Protein AF-A0A967BLY6-F1 (afdb_monomer_lite)

pLDDT: mean 91.2, std 7.11, range [64.94, 98.06]

Radius of gyration: 13.62 Å; chains: 1; bounding box: 27×19×35 Å

Secondary structure (DSSP, 8-state):
-EEEESS--HHHHTT--TT--EEEES------HHHHHHHHHH--HHHHTTTTT-

Sequence (54 aa):
MIKINLPVSETEIRKLKVGDEVSLNGIMLTGRDTAHSWMFKDKPDEVRDLLKDT

Structure (mmCIF, N/CA/C/O backbone):
data_AF-A0A967BLY6-F1
#
_entry.id   AF-A0A967BLY6-F1
#
loop_
_atom_site.group_PDB
_atom_site.id
_atom_site.type_symbol
_atom_site.label_atom_id
_atom_site.label_alt_id
_atom_site.label_comp_id
_atom_site.label_asym_id
_atom_site.label_entity_id
_atom_site.label_seq_id
_atom_site.pdbx_PDB_ins_code
_atom_site.Cartn_x
_atom_site.Cartn_y
_atom_site.Cartn_z
_atom_site.occupancy
_atom_site.B_iso_or_equiv
_atom_site.auth_seq_id
_atom_site.auth_comp_id
_atom_site.auth_asym_id
_atom_site.auth_atom_id
_atom_site.pdbx_PDB_model_num
ATOM 1 N N . MET A 1 1 ? -2.804 -1.511 17.813 1.00 83.38 1 MET A N 1
ATOM 2 C CA . MET A 1 1 ? -2.151 -1.707 16.507 1.00 83.38 1 MET A CA 1
ATOM 3 C C . MET A 1 1 ? -3.152 -2.268 15.499 1.00 83.38 1 MET A C 1
ATOM 5 O O . MET A 1 1 ? -3.666 -3.363 15.704 1.00 83.38 1 MET A O 1
ATOM 9 N N . ILE A 1 2 ? -3.484 -1.509 14.456 1.00 96.81 2 ILE A N 1
ATOM 10 C CA . ILE A 1 2 ? -4.414 -1.894 13.382 1.00 96.81 2 ILE A CA 1
ATOM 11 C C . ILE A 1 2 ? -3.641 -2.711 12.341 1.00 96.81 2 ILE A C 1
ATOM 13 O O . ILE A 1 2 ? -2.627 -2.247 11.827 1.00 96.81 2 ILE A O 1
ATOM 17 N N . LYS A 1 3 ? -4.089 -3.928 12.017 1.00 97.06 3 LYS A N 1
ATOM 18 C CA . LYS A 1 3 ? -3.438 -4.741 10.979 1.00 97.06 3 LYS A CA 1
ATOM 19 C C . LYS A 1 3 ? -3.982 -4.380 9.597 1.00 97.06 3 LYS A C 1
ATOM 21 O O . LYS A 1 3 ? -5.187 -4.452 9.381 1.00 97.06 3 LYS A O 1
ATOM 26 N N . ILE A 1 4 ? -3.090 -4.052 8.669 1.00 97.44 4 ILE A N 1
ATOM 27 C CA . ILE A 1 4 ? -3.391 -3.767 7.265 1.00 97.44 4 ILE A CA 1
ATOM 28 C C . ILE A 1 4 ? -2.792 -4.892 6.426 1.00 97.44 4 ILE A C 1
ATOM 30 O O . ILE A 1 4 ? -1.576 -5.091 6.429 1.00 97.44 4 ILE A O 1
ATOM 34 N N . ASN A 1 5 ? -3.642 -5.634 5.717 1.00 96.00 5 ASN A N 1
ATOM 35 C CA . ASN A 1 5 ? -3.191 -6.652 4.775 1.00 96.00 5 ASN A CA 1
ATOM 36 C C . ASN A 1 5 ? -3.124 -6.046 3.372 1.00 96.00 5 ASN A C 1
ATOM 38 O O . ASN A 1 5 ? -4.085 -5.416 2.945 1.00 96.00 5 ASN A O 1
ATOM 42 N N . LEU A 1 6 ? -1.999 -6.220 2.679 1.00 93.81 6 LEU A N 1
ATOM 43 C CA . LEU A 1 6 ? -1.799 -5.737 1.312 1.00 93.81 6 LEU A CA 1
ATOM 44 C C . LEU A 1 6 ? -2.143 -6.845 0.296 1.00 93.81 6 LEU A C 1
ATOM 46 O O . LEU A 1 6 ? -1.775 -7.998 0.542 1.00 93.81 6 LEU A O 1
ATOM 50 N N . PRO A 1 7 ? -2.783 -6.520 -0.845 1.00 92.69 7 PRO A N 1
ATOM 51 C CA . PRO A 1 7 ? -3.274 -5.195 -1.239 1.00 92.69 7 PRO A CA 1
ATOM 52 C C . PRO A 1 7 ? -4.484 -4.756 -0.398 1.00 92.69 7 PRO A C 1
ATOM 54 O O . PRO A 1 7 ? -5.310 -5.574 -0.002 1.00 92.69 7 PRO A O 1
ATOM 57 N N . VAL A 1 8 ? -4.566 -3.457 -0.111 1.00 92.88 8 VAL A N 1
ATOM 58 C CA . VAL A 1 8 ? -5.596 -2.852 0.749 1.00 92.88 8 VAL A CA 1
ATOM 59 C C . VAL A 1 8 ? -6.467 -1.904 -0.065 1.00 92.88 8 VAL A C 1
ATOM 61 O O . VAL A 1 8 ? -5.971 -1.194 -0.937 1.00 92.88 8 VAL A O 1
ATOM 64 N N . SER A 1 9 ? -7.766 -1.872 0.225 1.00 93.19 9 SER A N 1
ATOM 65 C CA . SER A 1 9 ? -8.706 -0.995 -0.476 1.00 93.19 9 SER A CA 1
ATOM 66 C C . SER A 1 9 ? -8.610 0.468 -0.023 1.00 93.19 9 SER A C 1
ATOM 68 O O . SER A 1 9 ? -8.343 0.766 1.145 1.00 93.19 9 SER A O 1
ATOM 70 N N . GLU A 1 10 ? -8.936 1.405 -0.918 1.00 93.88 10 GLU A N 1
ATOM 71 C CA . GLU A 1 10 ? -9.016 2.833 -0.577 1.00 93.88 10 GLU A CA 1
ATOM 72 C C . GLU A 1 10 ? -10.018 3.091 0.564 1.00 93.88 10 GLU A C 1
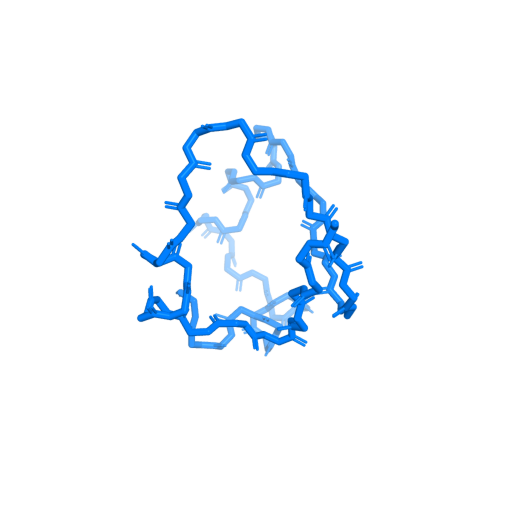ATOM 74 O O . GLU A 1 10 ? -9.757 3.880 1.473 1.00 93.88 10 GLU A O 1
ATOM 79 N N . THR A 1 11 ? -11.158 2.390 0.562 1.00 95.69 11 THR A N 1
ATOM 80 C CA . THR A 1 11 ? -12.184 2.515 1.606 1.00 95.69 11 THR A CA 1
ATOM 81 C C . THR A 1 11 ? -11.672 2.098 2.982 1.00 95.69 11 THR A C 1
ATOM 83 O O . THR A 1 11 ? -12.084 2.684 3.982 1.00 95.69 11 THR A O 1
ATOM 86 N N . GLU A 1 12 ? -10.794 1.098 3.071 1.00 94.12 12 GLU A N 1
ATOM 87 C CA . GLU A 1 12 ? -10.175 0.706 4.339 1.00 94.12 12 GLU A CA 1
ATOM 88 C C . GLU A 1 12 ? -9.113 1.703 4.792 1.00 94.12 12 GLU A C 1
ATOM 90 O O . GLU A 1 12 ? -9.127 2.096 5.958 1.00 94.12 12 GLU A O 1
ATOM 95 N N . ILE A 1 13 ? -8.267 2.185 3.878 1.00 95.44 13 ILE A N 1
ATOM 96 C CA . ILE A 1 13 ? -7.260 3.211 4.186 1.00 95.44 13 ILE A CA 1
ATOM 97 C C . ILE A 1 13 ? -7.910 4.496 4.708 1.00 95.44 13 ILE A C 1
ATOM 99 O O . ILE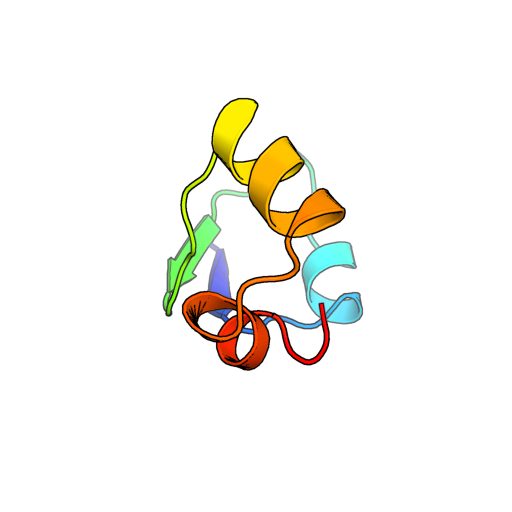 A 1 13 ? -7.449 5.062 5.697 1.00 95.44 13 ILE A O 1
ATOM 103 N N . ARG A 1 14 ? -9.025 4.934 4.112 1.00 96.69 14 ARG A N 1
ATOM 104 C CA . ARG A 1 14 ? -9.744 6.155 4.523 1.00 96.69 14 ARG A CA 1
ATOM 105 C C . ARG A 1 14 ? -10.362 6.094 5.925 1.00 96.69 14 ARG A C 1
ATOM 107 O O . ARG A 1 14 ? -10.803 7.128 6.420 1.00 96.69 14 ARG A O 1
ATOM 114 N N . LYS A 1 15 ? -10.407 4.925 6.575 1.00 97.12 15 LYS A N 1
ATOM 115 C CA . LYS A 1 15 ? -10.873 4.785 7.969 1.00 97.12 15 LYS A CA 1
ATOM 116 C C . LYS A 1 15 ? -9.798 5.163 8.993 1.00 97.12 15 LYS A C 1
ATOM 118 O O . LYS A 1 15 ? -10.148 5.403 10.148 1.00 97.12 15 LYS A O 1
ATOM 123 N N . LEU A 1 16 ? -8.526 5.188 8.588 1.00 97.69 16 LEU A N 1
ATOM 124 C CA . LEU A 1 16 ? -7.397 5.488 9.467 1.00 97.69 16 LEU A CA 1
ATOM 125 C C . LEU A 1 16 ? -7.378 6.963 9.872 1.00 97.69 16 LEU A C 1
ATOM 127 O O . LEU A 1 16 ? -7.789 7.850 9.119 1.00 97.69 16 LEU A O 1
ATOM 131 N N . LYS A 1 17 ? -6.852 7.225 11.065 1.00 97.56 17 LYS A N 1
ATOM 132 C CA . LYS A 1 17 ? -6.639 8.562 11.614 1.00 97.56 17 LYS A CA 1
ATOM 133 C C . LYS A 1 17 ? -5.156 8.802 11.869 1.00 97.56 17 LYS A C 1
ATOM 135 O O . LYS A 1 17 ? -4.368 7.881 12.073 1.00 97.56 17 LYS A O 1
ATOM 140 N N . VAL A 1 18 ? -4.767 10.075 11.867 1.00 97.69 18 VAL A N 1
ATOM 141 C CA . VAL A 1 18 ? -3.401 10.473 12.227 1.00 97.69 18 VAL A CA 1
ATOM 142 C C . VAL A 1 18 ? -3.107 10.018 13.656 1.00 97.69 18 VAL A C 1
ATOM 144 O O . VAL A 1 18 ? -3.881 10.304 14.567 1.00 97.69 18 VAL A O 1
ATOM 147 N N . GLY A 1 19 ? -1.980 9.330 13.836 1.00 97.19 19 GLY A N 1
ATOM 148 C CA . GLY A 1 19 ? -1.566 8.764 15.120 1.00 97.19 19 GLY A CA 1
ATOM 149 C C . GLY A 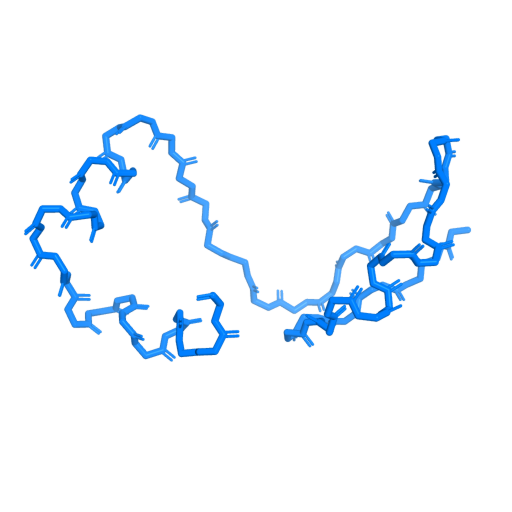1 19 ? -1.957 7.300 15.326 1.00 97.19 19 GLY A C 1
ATOM 150 O O . GLY A 1 19 ? -1.506 6.706 16.303 1.00 97.19 19 GLY A O 1
ATOM 151 N N . ASP A 1 20 ? -2.729 6.696 14.417 1.00 98.00 20 ASP A N 1
ATOM 152 C CA . ASP A 1 20 ? -3.014 5.264 14.480 1.00 98.00 20 ASP A CA 1
ATOM 153 C C . ASP A 1 20 ? -1.734 4.444 14.271 1.00 98.00 20 ASP A C 1
ATOM 155 O O . ASP A 1 20 ? -1.031 4.572 13.267 1.00 98.00 20 ASP A O 1
ATOM 159 N N . GLU A 1 21 ? -1.449 3.551 15.215 1.00 98.06 21 GLU A N 1
ATOM 160 C CA . GLU A 1 21 ? -0.371 2.578 15.077 1.00 98.06 21 GLU A CA 1
ATOM 161 C C . GLU A 1 21 ? -0.834 1.406 14.205 1.00 98.06 21 GLU A C 1
ATOM 163 O O . GLU A 1 21 ? -1.834 0.745 14.518 1.00 98.06 21 GLU A O 1
ATOM 168 N N . VAL A 1 22 ? -0.089 1.111 13.138 1.00 97.44 22 VAL A N 1
ATOM 169 C CA . VAL A 1 22 ? -0.445 0.094 12.139 1.00 97.44 22 VAL A CA 1
ATOM 170 C C . VAL A 1 22 ? 0.624 -0.989 11.993 1.00 97.44 22 VAL A C 1
ATOM 172 O O . VAL A 1 22 ? 1.816 -0.736 12.140 1.00 97.44 22 VAL A O 1
ATOM 175 N N . SER A 1 23 ? 0.187 -2.203 11.655 1.00 97.88 23 SER A N 1
ATOM 176 C CA . SER A 1 23 ? 1.032 -3.324 11.232 1.00 97.88 23 SER A CA 1
ATOM 177 C C . SER A 1 23 ? 0.744 -3.646 9.771 1.00 97.88 23 SER A C 1
ATOM 179 O O . SER A 1 23 ? -0.382 -4.018 9.439 1.00 97.88 23 SER A O 1
ATOM 181 N N . LEU A 1 24 ? 1.746 -3.503 8.905 1.00 97.06 24 LEU A N 1
ATOM 182 C CA . LEU A 1 24 ? 1.636 -3.836 7.486 1.00 97.06 24 LEU A CA 1
ATOM 183 C C . LEU A 1 24 ? 1.988 -5.312 7.274 1.00 97.06 24 LEU A C 1
ATOM 185 O O . LEU A 1 24 ? 3.027 -5.778 7.737 1.00 97.06 24 LEU A O 1
ATOM 189 N N . ASN A 1 25 ? 1.129 -6.044 6.568 1.00 96.69 25 ASN A N 1
ATOM 190 C CA . ASN A 1 25 ? 1.310 -7.462 6.273 1.00 96.69 25 ASN A CA 1
ATOM 191 C C . ASN A 1 25 ? 1.026 -7.741 4.794 1.00 96.69 25 ASN A C 1
ATOM 193 O O . ASN A 1 25 ? -0.105 -7.592 4.342 1.00 96.69 25 ASN A O 1
ATOM 197 N N . GLY A 1 26 ? 2.035 -8.180 4.047 1.00 94.00 26 GLY A N 1
ATOM 198 C CA . GLY A 1 26 ? 1.908 -8.508 2.629 1.00 94.00 26 GLY A CA 1
ATOM 199 C C . GLY A 1 26 ? 3.128 -8.072 1.828 1.00 94.00 26 GLY A C 1
ATOM 200 O O . GLY A 1 26 ? 4.182 -7.776 2.392 1.00 94.00 26 GLY A O 1
ATOM 201 N N . ILE A 1 27 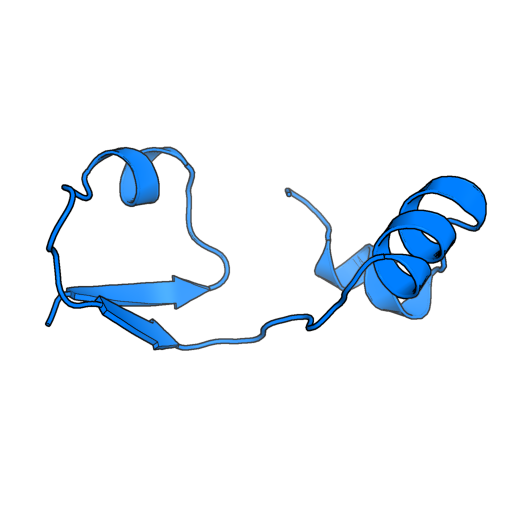? 2.978 -8.046 0.506 1.00 91.50 27 ILE A N 1
ATOM 202 C CA . ILE A 1 27 ? 4.040 -7.643 -0.420 1.00 91.50 27 ILE A CA 1
ATOM 203 C C . ILE A 1 27 ? 4.083 -6.114 -0.499 1.00 91.50 27 ILE A C 1
ATOM 205 O O . ILE A 1 27 ? 3.050 -5.465 -0.643 1.00 91.50 27 ILE A O 1
ATOM 209 N N . MET A 1 28 ? 5.287 -5.547 -0.419 1.00 90.94 28 MET A N 1
ATOM 210 C CA . MET A 1 28 ? 5.534 -4.114 -0.557 1.00 90.94 28 MET A CA 1
ATOM 211 C C . MET A 1 28 ? 6.674 -3.881 -1.541 1.00 90.94 28 MET A C 1
ATOM 213 O O . MET A 1 28 ? 7.727 -4.510 -1.438 1.00 90.94 28 MET A O 1
ATOM 217 N N . LEU A 1 29 ? 6.476 -2.938 -2.460 1.00 88.38 29 LEU A N 1
ATOM 218 C CA . LEU A 1 29 ? 7.534 -2.437 -3.325 1.00 88.38 29 LEU A CA 1
ATOM 219 C C . LEU A 1 29 ? 8.185 -1.211 -2.678 1.00 88.38 29 LEU A C 1
ATOM 221 O O . LEU A 1 29 ? 7.503 -0.246 -2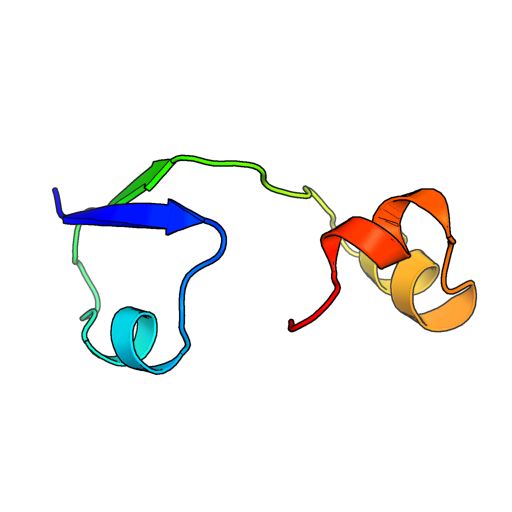.337 1.00 88.38 29 LEU A O 1
ATOM 225 N N . THR A 1 30 ? 9.507 -1.233 -2.515 1.00 91.62 30 THR A N 1
ATOM 226 C CA . THR A 1 30 ? 10.263 -0.090 -1.989 1.00 91.62 30 THR A CA 1
ATOM 227 C C . THR A 1 30 ? 10.879 0.710 -3.128 1.00 91.62 30 THR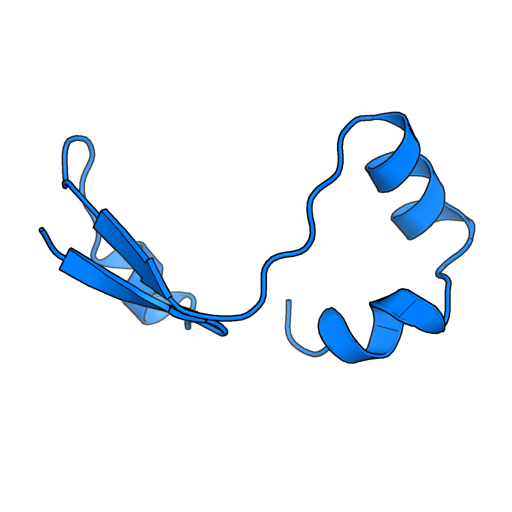 A C 1
ATOM 229 O O . THR A 1 30 ? 11.560 0.145 -3.981 1.00 91.62 30 THR A O 1
ATOM 232 N N . GLY A 1 31 ? 10.710 2.030 -3.114 1.00 91.06 31 GLY A N 1
ATOM 233 C CA . GLY A 1 31 ? 11.265 2.917 -4.130 1.00 91.06 31 GLY A CA 1
ATOM 234 C C . GLY A 1 31 ? 11.452 4.341 -3.617 1.00 91.06 31 GLY A C 1
ATOM 235 O O . GLY A 1 31 ? 10.806 4.765 -2.663 1.00 91.06 31 GLY A O 1
ATOM 236 N N . ARG A 1 32 ? 12.376 5.071 -4.247 1.00 93.38 32 ARG A N 1
ATOM 237 C CA . ARG A 1 32 ? 12.587 6.519 -4.070 1.00 93.38 32 ARG A CA 1
ATOM 238 C C . ARG A 1 32 ? 12.561 7.196 -5.445 1.00 93.38 32 ARG A C 1
ATOM 240 O O . ARG A 1 32 ? 11.973 6.662 -6.379 1.00 93.38 32 ARG A O 1
ATOM 247 N N . ASP A 1 33 ? 13.237 8.327 -5.604 1.00 96.31 33 ASP A N 1
ATOM 248 C CA . ASP A 1 33 ? 13.132 9.196 -6.784 1.00 96.31 33 ASP A CA 1
ATOM 249 C C . ASP A 1 33 ? 13.485 8.505 -8.112 1.00 96.31 33 ASP A C 1
ATOM 251 O O . ASP A 1 33 ? 12.745 8.619 -9.095 1.00 96.31 33 ASP A O 1
ATOM 255 N N . THR A 1 34 ? 14.576 7.731 -8.142 1.00 93.94 34 THR A N 1
ATOM 256 C CA . THR A 1 34 ? 14.978 6.976 -9.341 1.00 93.94 34 THR A CA 1
ATOM 257 C C . THR A 1 34 ? 13.963 5.892 -9.685 1.00 93.94 34 THR A C 1
ATOM 259 O O . THR A 1 34 ? 13.602 5.745 -10.848 1.00 93.94 34 THR A O 1
ATOM 262 N N . ALA A 1 35 ? 13.459 5.174 -8.676 1.00 91.81 35 ALA A N 1
ATOM 263 C CA . ALA A 1 35 ? 12.463 4.127 -8.878 1.00 91.81 35 ALA A CA 1
ATOM 264 C C . ALA A 1 35 ? 11.136 4.715 -9.380 1.00 91.81 35 ALA A C 1
ATOM 266 O O . ALA A 1 35 ? 10.571 4.191 -10.332 1.00 91.81 35 ALA A O 1
ATOM 267 N N . HIS A 1 36 ? 10.674 5.839 -8.817 1.00 90.50 36 HIS A N 1
ATOM 268 C CA . HIS A 1 36 ? 9.485 6.542 -9.311 1.00 90.50 36 HIS A CA 1
ATOM 269 C C . HIS A 1 36 ? 9.649 6.981 -10.771 1.00 90.50 36 HIS A C 1
ATOM 271 O O . HIS A 1 36 ? 8.763 6.750 -11.592 1.00 90.50 36 HIS A O 1
ATOM 277 N N . SER A 1 37 ? 10.801 7.571 -11.109 1.00 94.06 37 SER A N 1
ATOM 278 C CA . SER A 1 37 ? 11.095 8.013 -12.478 1.00 94.06 37 SER A CA 1
ATOM 279 C C . SER A 1 37 ? 11.115 6.846 -13.464 1.00 94.06 37 SER A C 1
ATOM 281 O O . SER A 1 37 ? 10.547 6.955 -14.547 1.00 94.06 37 SER A O 1
ATOM 283 N N . TRP A 1 38 ? 11.751 5.740 -13.081 1.00 91.88 38 TRP A N 1
ATOM 284 C CA . TRP A 1 38 ? 11.836 4.513 -13.868 1.00 91.88 38 TRP A CA 1
ATOM 285 C C . TRP A 1 38 ? 10.457 3.875 -14.083 1.00 91.88 38 TRP A C 1
ATOM 287 O O . TRP A 1 38 ? 10.073 3.628 -15.223 1.00 91.88 38 TRP A O 1
ATOM 297 N N . MET A 1 39 ? 9.657 3.712 -13.021 1.00 90.88 39 MET A N 1
ATOM 298 C CA . MET A 1 39 ? 8.310 3.130 -13.109 1.00 90.88 39 MET A CA 1
ATOM 299 C C . MET A 1 39 ? 7.375 3.938 -14.018 1.00 90.88 39 MET A C 1
ATOM 301 O O . MET A 1 39 ? 6.600 3.357 -14.775 1.00 90.88 39 MET A O 1
ATOM 305 N N . PHE A 1 40 ? 7.459 5.271 -13.976 1.00 88.44 40 PHE A N 1
ATOM 306 C CA . PHE A 1 40 ? 6.627 6.134 -14.814 1.00 88.44 40 PHE A CA 1
ATOM 307 C C . PHE A 1 40 ? 7.056 6.134 -16.289 1.00 88.44 40 PHE A C 1
ATOM 309 O O . PHE A 1 40 ? 6.201 6.088 -17.178 1.00 88.44 40 PHE A O 1
ATOM 316 N N . LYS A 1 41 ? 8.369 6.206 -16.553 1.00 92.62 41 LYS A N 1
ATOM 317 C CA . LYS A 1 41 ? 8.923 6.330 -17.911 1.00 92.62 41 LYS A CA 1
ATOM 318 C C . LYS A 1 41 ? 8.932 5.003 -18.653 1.00 92.62 41 LYS A C 1
ATOM 320 O O . LYS A 1 41 ? 8.409 4.923 -19.761 1.00 92.62 41 LYS A O 1
ATOM 325 N N . ASP A 1 42 ? 9.501 3.985 -18.022 1.00 91.31 42 ASP A N 1
ATOM 326 C CA . ASP A 1 42 ? 9.886 2.752 -18.706 1.00 91.31 42 ASP A CA 1
ATOM 327 C C . ASP A 1 42 ? 8.816 1.666 -18.560 1.00 91.31 42 ASP A C 1
ATOM 329 O O . ASP A 1 42 ? 8.815 0.703 -19.321 1.00 91.31 42 ASP A O 1
ATOM 333 N N . LYS A 1 43 ? 7.873 1.841 -17.619 1.00 86.69 43 LYS A N 1
ATOM 334 C CA . LYS A 1 43 ? 6.743 0.929 -17.349 1.00 86.69 43 LYS A CA 1
ATOM 335 C C . LYS A 1 43 ? 7.159 -0.556 -17.353 1.00 86.69 43 LYS A C 1
ATOM 337 O O . LYS A 1 43 ? 6.556 -1.358 -18.065 1.00 86.69 43 LYS A O 1
ATOM 342 N N . PRO A 1 44 ? 8.189 -0.912 -16.569 1.00 87.25 44 PRO A N 1
ATOM 343 C CA . PRO A 1 44 ? 8.796 -2.241 -16.559 1.00 87.25 44 PRO A CA 1
ATOM 344 C C . PRO A 1 44 ? 7.787 -3.342 -16.211 1.00 87.25 44 PRO A C 1
ATOM 346 O O . PRO A 1 44 ? 7.096 -3.267 -15.192 1.00 87.25 44 PRO A O 1
ATOM 349 N N . ASP A 1 45 ? 7.747 -4.401 -17.024 1.00 86.69 45 ASP A N 1
ATOM 350 C CA . ASP A 1 45 ? 6.831 -5.536 -16.836 1.00 86.69 45 ASP A CA 1
ATOM 351 C C . ASP A 1 45 ? 7.035 -6.260 -15.493 1.00 86.69 45 ASP A C 1
ATOM 353 O O . ASP A 1 45 ? 6.077 -6.761 -14.910 1.00 86.69 45 ASP A O 1
ATOM 357 N N . GLU A 1 46 ? 8.260 -6.236 -14.961 1.00 84.50 46 GLU A N 1
ATOM 358 C CA . GLU A 1 46 ? 8.671 -6.895 -13.711 1.00 84.50 46 GLU A CA 1
ATOM 359 C C . GLU A 1 46 ? 7.865 -6.445 -12.484 1.00 84.50 46 GLU A C 1
ATOM 361 O O . GLU A 1 46 ? 7.585 -7.247 -11.596 1.00 84.50 46 GLU A O 1
ATOM 366 N N . VAL A 1 47 ? 7.476 -5.166 -12.428 1.00 86.56 47 VAL A N 1
ATOM 367 C CA . VAL A 1 47 ? 6.645 -4.616 -11.340 1.00 86.56 47 VAL A CA 1
ATOM 368 C C . VAL A 1 47 ? 5.221 -4.314 -11.793 1.00 86.56 47 VAL A C 1
ATOM 370 O O . VAL A 1 47 ? 4.350 -4.098 -10.956 1.00 86.56 47 VAL A O 1
ATOM 373 N N . ARG A 1 48 ? 4.948 -4.340 -13.103 1.00 83.06 48 ARG A N 1
ATOM 374 C CA . ARG A 1 48 ? 3.634 -4.010 -13.667 1.00 83.06 48 ARG A CA 1
ATOM 375 C C . ARG A 1 48 ? 2.535 -4.923 -13.146 1.00 83.06 48 ARG A C 1
ATOM 377 O O . ARG A 1 48 ? 1.437 -4.453 -12.873 1.00 83.06 48 ARG A O 1
ATOM 384 N N . ASP A 1 49 ? 2.841 -6.205 -12.969 1.00 83.50 49 ASP A N 1
ATOM 385 C CA . ASP A 1 49 ? 1.896 -7.182 -12.429 1.00 83.50 49 ASP A CA 1
ATOM 386 C C . ASP A 1 49 ? 1.602 -6.976 -10.937 1.00 83.50 49 ASP A C 1
ATOM 388 O O . ASP A 1 49 ? 0.489 -7.258 -10.499 1.00 83.50 49 ASP A O 1
ATOM 392 N N . LEU A 1 50 ? 2.563 -6.440 -10.177 1.00 84.44 50 LEU A N 1
ATOM 393 C CA . LEU A 1 50 ? 2.419 -6.130 -8.748 1.00 84.44 50 LEU A CA 1
ATOM 394 C C . LEU A 1 50 ? 1.669 -4.814 -8.495 1.00 84.44 50 LEU A C 1
ATOM 396 O O . LEU A 1 50 ? 1.167 -4.603 -7.395 1.00 84.44 50 LEU A O 1
ATOM 400 N N . LEU A 1 51 ? 1.614 -3.938 -9.501 1.00 81.38 51 LEU A N 1
ATOM 401 C CA . LEU A 1 51 ? 0.938 -2.637 -9.472 1.00 81.38 51 LEU A CA 1
ATOM 402 C C . LEU A 1 51 ? -0.437 -2.671 -10.159 1.00 81.38 51 LEU A C 1
ATOM 404 O O . LEU A 1 51 ? -1.044 -1.627 -10.396 1.00 81.38 51 LEU A O 1
ATOM 408 N N . LYS A 1 52 ? -0.935 -3.859 -10.525 1.00 73.75 52 LYS A N 1
ATOM 409 C CA . LYS A 1 52 ? -2.311 -3.992 -11.008 1.00 73.75 52 LYS A CA 1
ATOM 410 C C . LYS A 1 52 ? -3.246 -3.534 -9.886 1.00 73.75 52 LYS A C 1
ATOM 412 O O . LYS A 1 52 ? -3.122 -3.999 -8.758 1.00 73.75 52 LYS A O 1
ATOM 417 N N . ASP A 1 53 ? -4.147 -2.612 -10.217 1.00 67.81 53 ASP A N 1
ATOM 418 C CA . ASP A 1 53 ? -5.182 -2.071 -9.324 1.00 67.81 53 ASP A CA 1
ATOM 419 C C . ASP A 1 53 ? -4.717 -1.032 -8.273 1.00 67.81 53 ASP A C 1
ATOM 421 O O . ASP A 1 53 ? -5.452 -0.768 -7.318 1.00 67.81 53 ASP A O 1
ATOM 425 N N . THR A 1 54 ? -3.540 -0.406 -8.460 1.00 64.94 54 THR A N 1
ATOM 426 C CA . THR A 1 54 ? -3.051 0.746 -7.659 1.00 64.94 54 THR A CA 1
ATOM 427 C C . THR A 1 54 ? -3.128 2.081 -8.387 1.00 64.94 54 THR A C 1
ATOM 429 O O . THR A 1 54 ? -2.815 2.091 -9.601 1.00 64.94 54 THR A O 1
#

Foldseek 3Di:
DAEAEPPHDPVVVVVDDPPDDYDYHYDDDDDDDVVVVCCVPVVDPVCVVVPVPD